Protein AF-A0AAV7MMZ8-F1 (afdb_monomer)

Foldseek 3Di:
DDDDDFDADQDLPPPVDDPVLNVLLVVQLVVVVVVQQPDDPVVDPDPDCPDQAPPQVVVLVVVLVVCVVPDPDDDVVNVVVSVVSNVDDDPPSPDGTDDPPDRGRRVFGAHHPDSHTDDDD

InterPro domains:
  IPR002575 Aminoglycoside phosphotransferase [PF01636] (1-116)
  IPR011009 Protein kinase-like domain superfamily [SSF56112] (1-116)
  IPR052898 Acyl-CoA dehydrogenase 10-like [PTHR47829] (1-114)

Solvent-accessible surface area (backbone atoms only — not comparable to full-atom values): 7760 Å² tot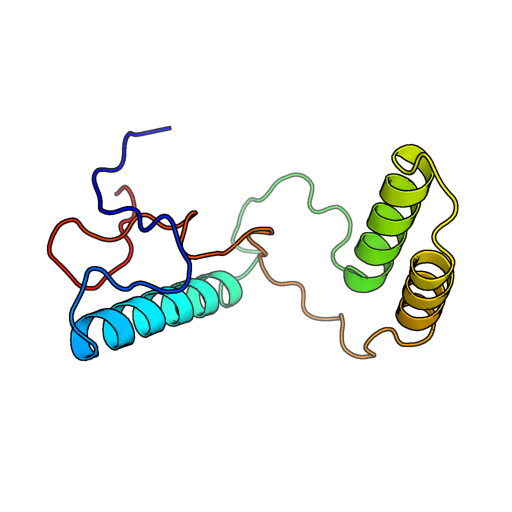al; per-residue (Å²): 133,82,90,78,82,53,41,69,46,88,46,81,75,66,73,93,53,54,74,67,57,42,52,48,46,53,49,40,53,50,52,51,52,52,52,48,47,65,50,59,69,86,79,46,92,68,86,88,75,87,70,66,64,52,55,69,61,51,51,53,50,52,54,48,53,53,44,67,75,68,53,93,63,92,56,69,68,59,58,52,48,53,54,49,51,71,75,61,60,73,93,74,57,74,77,74,58,63,73,82,88,68,88,46,54,60,75,41,47,27,32,76,86,54,88,40,7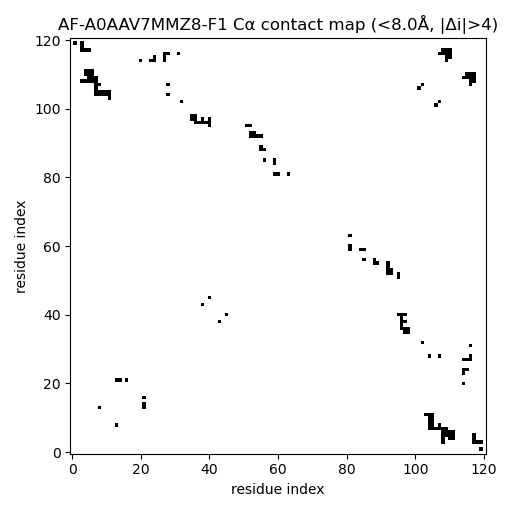1,58,71,85,130

Structure (mmCIF, N/CA/C/O backbone):
data_AF-A0AAV7MMZ8-F1
#
_entry.id   AF-A0AAV7MMZ8-F1
#
loop_
_atom_site.group_PDB
_atom_site.id
_atom_site.type_symbol
_atom_site.label_atom_id
_atom_site.label_alt_id
_atom_site.label_comp_id
_atom_site.label_asym_id
_atom_site.label_entity_id
_atom_site.label_seq_id
_atom_site.pdbx_PDB_ins_code
_atom_site.Cartn_x
_atom_site.Cartn_y
_atom_site.Cartn_z
_atom_site.occupancy
_atom_site.B_iso_or_equiv
_atom_site.auth_seq_id
_atom_site.auth_comp_id
_atom_site.auth_asym_id
_atom_site.auth_atom_id
_atom_site.pdbx_PDB_model_num
ATOM 1 N N . MET A 1 1 ? -15.768 -16.879 -1.936 1.00 81.62 1 MET A N 1
ATOM 2 C CA . MET A 1 1 ? -15.415 -16.011 -0.797 1.00 81.62 1 MET A CA 1
ATOM 3 C C . MET A 1 1 ? -16.554 -16.064 0.197 1.00 81.62 1 MET A C 1
ATOM 5 O O . MET A 1 1 ? -17.703 -16.031 -0.235 1.00 81.62 1 MET A O 1
ATOM 9 N N . GLU A 1 2 ? -16.240 -16.215 1.478 1.00 91.62 2 GLU A N 1
ATOM 10 C CA . GLU A 1 2 ? -17.224 -16.088 2.554 1.00 91.62 2 GLU A CA 1
ATOM 11 C C . GLU A 1 2 ? -17.565 -14.608 2.773 1.00 91.62 2 GLU A C 1
ATOM 13 O O . GLU A 1 2 ? -16.739 -13.727 2.531 1.00 91.62 2 GLU A O 1
ATOM 18 N N . HIS A 1 3 ? -18.793 -14.327 3.200 1.00 91.69 3 HIS A N 1
ATOM 19 C CA . HIS A 1 3 ? -19.190 -12.982 3.586 1.00 91.69 3 HIS A CA 1
ATOM 20 C C . HIS A 1 3 ? -18.685 -12.663 4.999 1.00 91.69 3 HIS A C 1
ATOM 22 O O . HIS A 1 3 ? -19.105 -13.296 5.966 1.00 91.69 3 HIS A O 1
ATOM 28 N N . VAL A 1 4 ? -17.840 -11.638 5.122 1.00 92.56 4 VAL A N 1
ATOM 29 C CA . VAL A 1 4 ? -17.329 -11.154 6.410 1.00 92.56 4 VAL A CA 1
ATOM 30 C C . VAL A 1 4 ? -18.117 -9.916 6.837 1.00 92.56 4 VAL A C 1
ATOM 32 O O . VAL A 1 4 ? -18.059 -8.873 6.189 1.00 92.56 4 VAL A O 1
ATOM 35 N N . GLN A 1 5 ? -18.861 -10.029 7.939 1.00 93.31 5 GLN A N 1
ATOM 36 C CA . GLN A 1 5 ? -19.604 -8.914 8.531 1.00 93.31 5 GLN A CA 1
ATOM 37 C C . GLN A 1 5 ? -18.640 -7.945 9.237 1.00 93.31 5 GLN A C 1
ATOM 39 O O . GLN A 1 5 ? -17.853 -8.371 10.079 1.00 93.31 5 GLN A O 1
ATOM 44 N N . GLY A 1 6 ? -18.749 -6.639 8.973 1.00 94.12 6 GLY A N 1
ATOM 45 C CA . GLY A 1 6 ? -17.919 -5.636 9.644 1.00 94.12 6 GLY A CA 1
ATOM 46 C C . GLY A 1 6 ? -18.213 -4.192 9.244 1.00 94.12 6 GLY A C 1
ATOM 47 O O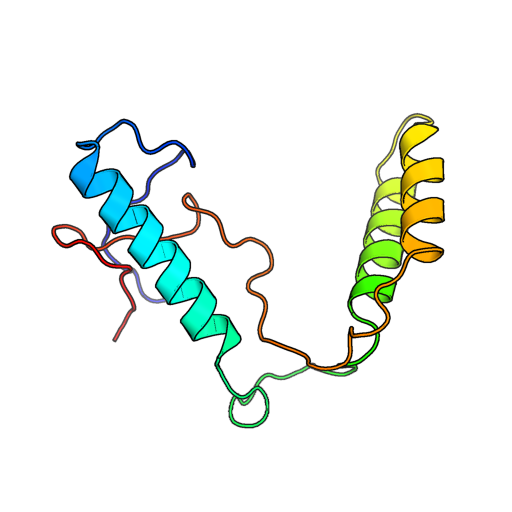 . GLY A 1 6 ? -19.167 -3.905 8.520 1.00 94.12 6 GLY A O 1
ATOM 48 N N . ARG A 1 7 ? -17.388 -3.274 9.751 1.00 95.25 7 ARG A N 1
ATOM 49 C CA . ARG A 1 7 ? -17.415 -1.839 9.440 1.00 95.25 7 ARG A CA 1
ATOM 50 C C . ARG A 1 7 ? -16.428 -1.540 8.316 1.00 95.25 7 ARG A C 1
ATOM 52 O O . ARG A 1 7 ? -15.290 -1.997 8.356 1.00 95.25 7 ARG A O 1
ATOM 59 N N . ILE A 1 8 ? -16.851 -0.718 7.359 1.00 94.81 8 ILE A N 1
ATOM 60 C CA . ILE A 1 8 ? -15.999 -0.210 6.279 1.00 94.81 8 ILE A CA 1
ATOM 61 C C . ILE A 1 8 ? -16.015 1.313 6.346 1.00 94.81 8 ILE A C 1
ATOM 63 O O . ILE A 1 8 ? -17.080 1.930 6.261 1.00 94.81 8 ILE A O 1
ATOM 67 N N . PHE A 1 9 ? -14.836 1.917 6.463 1.00 95.38 9 PHE A N 1
ATOM 68 C CA . PHE A 1 9 ? -14.678 3.367 6.401 1.00 95.38 9 PHE A CA 1
ATOM 69 C C . PHE A 1 9 ? -14.272 3.772 4.991 1.00 95.38 9 PHE A C 1
ATOM 71 O O . PHE A 1 9 ? -13.252 3.334 4.472 1.00 95.38 9 PHE A O 1
ATOM 78 N N . ARG A 1 10 ? -15.072 4.626 4.351 1.00 94.50 10 ARG A N 1
ATOM 79 C CA . ARG A 1 10 ? -14.873 4.982 2.934 1.00 94.50 10 ARG A CA 1
ATOM 80 C C . ARG A 1 10 ? -13.706 5.937 2.693 1.00 94.50 10 ARG A C 1
ATOM 82 O O . ARG A 1 10 ? -13.276 6.090 1.555 1.00 94.50 10 ARG A O 1
ATOM 89 N N . HIS A 1 11 ? -13.206 6.576 3.744 1.00 94.56 11 HIS A N 1
ATOM 90 C CA . HIS A 1 11 ? -12.123 7.545 3.669 1.00 94.56 11 HIS A CA 1
ATOM 91 C C . HIS A 1 11 ? -11.006 7.158 4.631 1.00 94.56 11 HIS A C 1
ATOM 93 O O . HIS A 1 11 ? -11.258 6.650 5.720 1.00 94.56 11 HIS A O 1
ATOM 99 N N . ASN A 1 12 ? -9.765 7.473 4.255 1.00 91.12 12 ASN A N 1
ATOM 100 C CA . ASN A 1 12 ? -8.609 7.263 5.132 1.00 91.12 12 ASN A CA 1
ATOM 101 C C . ASN A 1 12 ? -8.666 8.148 6.386 1.00 91.12 12 ASN A C 1
ATOM 103 O O . ASN A 1 12 ? -8.134 7.802 7.436 1.00 91.12 12 ASN A O 1
ATOM 107 N N . ILE A 1 13 ? -9.324 9.302 6.283 1.00 91.00 13 ILE A N 1
ATOM 108 C CA . ILE A 1 13 ? -9.546 10.197 7.412 1.00 91.00 13 ILE A CA 1
ATOM 109 C C . ILE A 1 13 ? -10.852 9.754 8.076 1.00 91.00 13 ILE A C 1
ATOM 111 O O . ILE A 1 13 ? -11.927 10.221 7.711 1.00 91.00 13 ILE A O 1
ATOM 115 N N . ILE A 1 14 ? -10.750 8.812 9.015 1.00 92.75 14 ILE A N 1
ATOM 116 C CA . ILE A 1 14 ? -11.896 8.291 9.773 1.00 92.75 14 ILE A CA 1
ATOM 117 C C . ILE A 1 14 ? -12.408 9.406 10.694 1.00 92.75 14 ILE A C 1
ATOM 119 O O . ILE A 1 14 ? -11.805 9.700 11.726 1.00 92.75 14 ILE A O 1
ATOM 123 N N . THR A 1 15 ? -13.489 10.076 10.300 1.00 94.50 15 THR A N 1
ATOM 124 C CA . THR A 1 15 ? -14.063 11.223 11.034 1.00 94.50 15 THR A CA 1
ATOM 125 C C . THR A 1 15 ? -15.320 10.859 11.815 1.00 94.50 15 THR A C 1
ATOM 127 O O . THR A 1 15 ? -15.770 11.635 12.651 1.00 94.50 15 THR A O 1
ATOM 130 N N . GLU A 1 16 ? -15.854 9.665 11.579 1.00 94.06 16 GLU A N 1
ATOM 131 C CA . GLU A 1 16 ? -17.121 9.170 12.113 1.00 94.06 16 GLU A CA 1
ATOM 132 C C . GLU A 1 16 ? -17.016 8.652 13.560 1.00 94.06 16 GLU A C 1
ATOM 134 O O . GLU A 1 16 ? -18.018 8.241 14.140 1.00 94.06 16 GLU A O 1
ATOM 139 N N . VAL A 1 17 ? -15.812 8.655 14.141 1.00 93.88 17 VAL A N 1
ATOM 140 C CA . VAL A 1 17 ? -15.500 8.105 15.470 1.00 93.88 17 VAL A CA 1
ATOM 141 C C . VAL A 1 17 ? -14.682 9.087 16.310 1.00 93.88 17 VAL A C 1
ATOM 143 O O . VAL A 1 17 ? -14.124 10.068 15.794 1.00 93.88 17 VAL A O 1
ATOM 146 N N . SER A 1 18 ? -14.575 8.815 17.614 1.00 96.19 18 SER A N 1
ATOM 147 C CA . SER A 1 18 ? -13.774 9.649 18.515 1.00 96.19 18 SER A CA 1
ATOM 148 C C . SER A 1 18 ? -12.285 9.646 18.116 1.00 96.19 18 SER A C 1
ATOM 150 O O . SER A 1 18 ? -11.815 8.719 17.447 1.00 96.19 18 SER A O 1
ATOM 152 N N . PRO A 1 19 ? -11.504 10.673 18.489 1.00 96.38 19 PRO A N 1
ATOM 153 C CA . PRO A 1 19 ? -10.059 10.676 18.261 1.00 96.38 19 PRO A CA 1
ATOM 154 C C . PRO A 1 19 ? -9.348 9.442 18.839 1.00 96.38 19 PRO A C 1
ATOM 156 O O . PRO A 1 19 ? -8.443 8.905 18.202 1.00 96.38 19 PRO A O 1
ATOM 159 N N . GLU A 1 20 ? -9.785 8.964 20.004 1.00 95.69 20 GLU A N 1
ATOM 160 C CA . GLU A 1 20 ? -9.231 7.787 20.678 1.00 95.69 20 GLU A CA 1
ATOM 161 C C . GLU A 1 20 ? -9.514 6.511 19.880 1.00 95.69 20 GLU A C 1
ATOM 163 O O . GLU A 1 20 ? -8.592 5.744 19.603 1.00 95.69 20 GLU A O 1
ATOM 168 N N . GLU A 1 21 ? -10.761 6.310 19.440 1.00 94.62 21 GLU A N 1
ATOM 169 C CA . GLU A 1 21 ? -11.124 5.155 18.612 1.00 94.62 21 GLU A CA 1
ATOM 170 C C . GLU A 1 21 ? -10.390 5.191 17.267 1.00 94.62 21 GLU A C 1
ATOM 172 O O . GLU A 1 21 ? -9.835 4.188 16.830 1.00 94.62 21 GLU A O 1
ATOM 177 N N . ARG A 1 22 ? -10.297 6.362 16.630 1.00 95.38 22 ARG A N 1
ATOM 178 C CA . ARG A 1 22 ? -9.547 6.545 15.380 1.00 95.38 22 ARG A CA 1
ATOM 179 C C . ARG A 1 22 ? -8.075 6.184 15.528 1.00 95.38 22 ARG A C 1
ATOM 181 O O . ARG A 1 22 ? -7.519 5.562 14.623 1.00 95.38 22 ARG A O 1
ATOM 188 N N . CYS A 1 23 ? -7.445 6.587 16.630 1.00 95.12 23 CYS A N 1
ATOM 189 C CA . CYS A 1 23 ? -6.068 6.210 16.935 1.00 95.12 23 CYS A CA 1
ATOM 190 C C . CYS A 1 23 ? -5.946 4.685 16.998 1.00 95.12 23 CYS A C 1
ATOM 192 O O . CYS A 1 23 ? -5.136 4.097 16.284 1.00 95.12 23 CYS A O 1
ATOM 194 N N . ALA A 1 24 ? -6.830 4.044 17.759 1.00 94.94 24 ALA A N 1
ATOM 195 C CA . ALA A 1 24 ? -6.830 2.602 17.945 1.00 94.94 24 ALA A CA 1
ATOM 196 C C . ALA A 1 24 ? -7.072 1.833 16.623 1.00 94.94 24 ALA A C 1
ATOM 198 O O . ALA A 1 24 ? -6.397 0.844 16.348 1.00 94.94 24 ALA A O 1
ATOM 199 N N . LEU A 1 25 ? -7.952 2.329 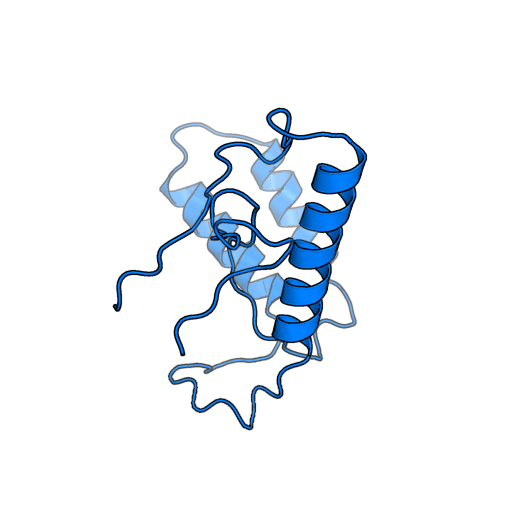15.744 1.00 95.06 25 LEU A N 1
ATOM 200 C CA . LEU A 1 25 ? -8.172 1.762 14.405 1.00 95.06 25 LEU A CA 1
ATOM 201 C C . LEU A 1 25 ? -6.927 1.874 13.510 1.00 95.06 25 LEU A C 1
ATOM 203 O O . LEU A 1 25 ? -6.596 0.924 12.804 1.00 95.06 25 LEU A O 1
ATOM 207 N N . ASN A 1 26 ? -6.214 3.005 13.541 1.00 94.88 26 ASN A N 1
ATOM 208 C CA . ASN A 1 26 ? -4.974 3.172 12.770 1.00 94.88 26 ASN A CA 1
ATOM 209 C C . ASN A 1 26 ? -3.841 2.280 13.298 1.00 94.88 26 ASN A C 1
ATOM 211 O O . ASN A 1 26 ? -3.052 1.759 12.505 1.00 94.88 26 ASN A O 1
ATOM 215 N N . VAL A 1 27 ? -3.782 2.064 14.616 1.00 95.69 27 VAL A N 1
ATOM 216 C CA . VAL A 1 27 ? -2.876 1.078 15.219 1.00 95.69 27 VAL A CA 1
ATOM 217 C C . VAL A 1 27 ? -3.202 -0.318 14.690 1.00 95.69 27 VAL A C 1
ATOM 219 O O . VAL A 1 27 ? -2.312 -0.955 14.139 1.00 95.69 27 VAL A O 1
ATOM 222 N N . ALA A 1 28 ? -4.471 -0.740 14.715 1.00 95.19 28 ALA A N 1
ATOM 223 C CA . ALA A 1 28 ? -4.880 -2.054 14.208 1.00 95.19 28 ALA A CA 1
ATOM 224 C C . ALA A 1 28 ? -4.537 -2.264 12.716 1.00 95.19 28 ALA A C 1
ATOM 226 O O . ALA A 1 28 ? -4.075 -3.339 12.327 1.00 95.19 28 ALA A O 1
ATOM 227 N N . VAL A 1 29 ? -4.716 -1.234 11.875 1.00 95.44 29 VAL A N 1
ATOM 228 C CA . VAL A 1 29 ? -4.297 -1.248 10.457 1.00 95.44 29 VAL A CA 1
ATOM 229 C C . VAL A 1 29 ? -2.789 -1.462 10.333 1.00 95.44 29 VAL A C 1
ATOM 231 O O . VAL A 1 29 ? -2.347 -2.304 9.553 1.00 95.44 29 VAL A O 1
ATOM 234 N N . THR A 1 30 ? -2.002 -0.731 11.121 1.00 95.94 30 THR A N 1
ATOM 235 C CA . THR A 1 30 ? -0.535 -0.817 11.102 1.00 95.94 30 THR A CA 1
ATOM 236 C C . THR A 1 30 ? -0.045 -2.178 11.592 1.00 95.94 30 THR A C 1
ATOM 238 O O . THR A 1 30 ? 0.811 -2.783 10.953 1.00 95.94 30 THR A O 1
ATOM 241 N N . GLU A 1 31 ? -0.612 -2.688 12.687 1.00 96.31 31 GLU A N 1
ATOM 242 C CA . GLU A 1 31 ? -0.298 -4.010 13.236 1.00 96.31 31 GLU A CA 1
ATOM 243 C C . GLU A 1 31 ? -0.624 -5.123 12.241 1.00 96.31 31 GLU A C 1
ATOM 245 O O . GLU A 1 31 ? 0.171 -6.042 12.065 1.00 96.31 31 GLU A O 1
ATOM 250 N N . THR A 1 32 ? -1.745 -5.011 11.526 1.00 95.88 32 THR A N 1
ATOM 251 C CA . THR A 1 32 ? -2.116 -5.997 10.504 1.00 95.88 32 THR A CA 1
ATOM 252 C C . THR A 1 32 ? -1.163 -5.964 9.312 1.00 95.88 32 THR A C 1
ATOM 2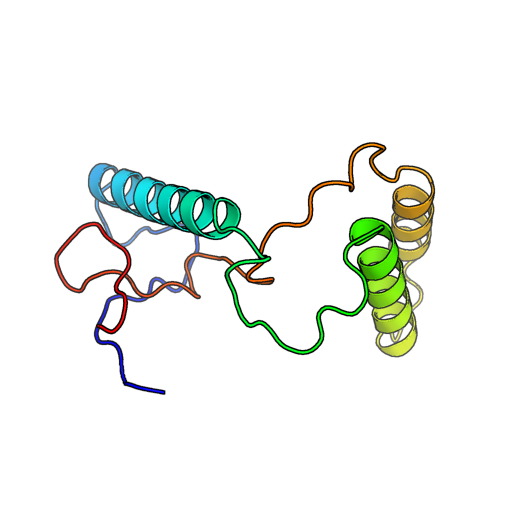54 O O . THR A 1 32 ? -0.777 -7.021 8.817 1.00 95.88 32 THR A O 1
ATOM 257 N N . LEU A 1 33 ? -0.731 -4.778 8.865 1.00 95.50 33 LEU A N 1
ATOM 258 C CA . LEU A 1 33 ? 0.267 -4.671 7.797 1.00 95.50 33 LEU A CA 1
ATOM 259 C C . LEU A 1 33 ? 1.628 -5.227 8.235 1.00 95.50 33 LEU A C 1
ATOM 261 O O . LEU A 1 33 ? 2.277 -5.944 7.477 1.00 95.50 33 LEU A O 1
ATOM 265 N N . ALA A 1 34 ? 2.046 -4.932 9.468 1.00 96.06 34 ALA A N 1
ATOM 266 C CA . ALA A 1 34 ? 3.275 -5.465 10.042 1.00 96.06 34 ALA A CA 1
ATOM 267 C C . ALA A 1 34 ? 3.222 -6.995 10.155 1.00 96.06 34 ALA A C 1
ATOM 269 O O . ALA A 1 34 ? 4.182 -7.670 9.787 1.00 96.06 34 ALA A O 1
ATOM 270 N N . TRP A 1 35 ? 2.087 -7.544 10.598 1.00 95.50 35 TRP A N 1
ATOM 271 C CA . TRP A 1 35 ? 1.847 -8.982 10.619 1.00 95.50 35 TRP A CA 1
ATOM 272 C C . TRP A 1 35 ? 1.932 -9.585 9.211 1.00 95.50 35 TRP A C 1
ATOM 274 O O . TRP A 1 35 ? 2.677 -10.543 9.020 1.00 95.50 35 TRP A O 1
ATOM 284 N N . LEU A 1 36 ? 1.267 -8.993 8.212 1.00 94.31 36 LEU A N 1
ATOM 285 C CA . LEU A 1 36 ? 1.318 -9.456 6.820 1.00 94.31 36 LEU A CA 1
ATOM 286 C C . LEU A 1 36 ? 2.761 -9.504 6.287 1.00 94.31 36 LEU A C 1
ATOM 288 O O . LEU A 1 36 ? 3.171 -10.499 5.694 1.00 94.31 36 LEU A O 1
ATOM 292 N N . HIS A 1 37 ? 3.550 -8.457 6.543 1.00 93.31 37 HIS A N 1
ATOM 293 C CA . HIS A 1 37 ? 4.956 -8.375 6.135 1.00 93.31 37 HIS A CA 1
ATOM 294 C C . HIS A 1 37 ? 5.890 -9.291 6.946 1.00 93.31 37 HIS A C 1
ATOM 296 O O . HIS A 1 37 ? 7.035 -9.502 6.546 1.00 93.31 37 HIS A O 1
ATOM 302 N N . SER A 1 38 ? 5.432 -9.828 8.080 1.00 93.44 38 SER A N 1
ATOM 303 C CA . SER A 1 38 ? 6.205 -10.755 8.917 1.00 93.44 38 SER A CA 1
ATOM 304 C C . SER A 1 38 ? 6.110 -12.216 8.467 1.00 93.44 38 SER A C 1
ATOM 306 O O . SER A 1 38 ? 6.908 -13.035 8.918 1.00 93.44 38 SER A O 1
ATOM 308 N N . LEU A 1 39 ? 5.157 -12.545 7.590 1.00 92.44 39 LEU A N 1
ATOM 309 C CA . LEU A 1 39 ? 4.931 -13.915 7.135 1.00 92.44 39 LEU A CA 1
ATOM 310 C C . LEU A 1 39 ? 6.115 -14.434 6.306 1.00 92.44 39 LEU A C 1
ATOM 312 O O . LEU A 1 39 ? 6.634 -13.728 5.436 1.00 92.44 39 LEU A O 1
ATOM 316 N N . ASP A 1 40 ? 6.502 -15.692 6.537 1.00 89.06 40 ASP A N 1
ATOM 317 C CA . ASP A 1 40 ? 7.503 -16.371 5.714 1.00 89.06 40 ASP A CA 1
ATOM 318 C C . ASP A 1 40 ? 6.871 -16.839 4.398 1.00 89.06 40 ASP A C 1
ATOM 320 O O . ASP A 1 40 ? 6.058 -17.764 4.353 1.00 89.06 40 ASP A O 1
ATOM 324 N N . LEU A 1 41 ? 7.288 -16.217 3.295 1.00 86.75 41 LEU A N 1
ATOM 325 C CA . LEU A 1 41 ? 6.841 -16.568 1.949 1.00 86.75 41 LEU A CA 1
ATOM 326 C C . LEU A 1 41 ? 7.157 -18.017 1.548 1.00 86.75 41 LEU A C 1
ATOM 328 O O . LEU A 1 41 ? 6.571 -18.508 0.588 1.00 86.75 41 LEU A O 1
ATOM 332 N N . ASN A 1 42 ? 8.101 -18.693 2.206 1.00 84.31 42 ASN A N 1
ATOM 333 C CA . ASN A 1 42 ? 8.419 -20.097 1.931 1.00 84.31 42 ASN A CA 1
ATOM 334 C C . ASN A 1 42 ? 7.413 -21.061 2.566 1.00 84.31 42 ASN A C 1
ATOM 336 O O . ASN A 1 42 ? 7.221 -22.163 2.057 1.00 84.31 42 ASN A O 1
ATOM 340 N N . GLU A 1 43 ? 6.768 -20.646 3.656 1.00 87.81 43 GLU A N 1
ATOM 341 C CA . GLU A 1 43 ? 5.712 -21.418 4.313 1.00 87.81 43 GLU A CA 1
ATOM 342 C C . GLU A 1 43 ? 4.351 -21.205 3.636 1.00 87.81 43 GLU A C 1
ATOM 344 O O . GLU A 1 43 ? 3.467 -22.062 3.703 1.00 87.81 43 GLU A O 1
ATOM 349 N N . LEU A 1 44 ? 4.182 -20.078 2.939 1.00 84.12 44 LEU A N 1
ATOM 350 C CA . LEU A 1 44 ? 2.984 -19.780 2.168 1.00 84.12 44 LEU A CA 1
ATOM 351 C C . LEU A 1 44 ? 3.054 -20.467 0.795 1.00 84.12 44 LEU A C 1
ATOM 353 O O . LEU A 1 44 ? 3.883 -20.132 -0.046 1.00 84.12 44 LEU A O 1
ATOM 357 N N . ALA A 1 45 ? 2.145 -21.406 0.529 1.00 78.88 45 ALA A N 1
ATOM 358 C CA . ALA A 1 45 ? 2.027 -22.080 -0.768 1.00 78.88 45 ALA A CA 1
ATOM 359 C C . ALA A 1 45 ? 1.406 -21.160 -1.846 1.00 78.88 45 ALA A C 1
ATOM 361 O O . ALA A 1 45 ? 0.316 -21.428 -2.351 1.00 78.88 45 ALA A O 1
ATOM 362 N N . LEU A 1 46 ? 2.082 -20.053 -2.173 1.00 80.19 46 LEU A N 1
ATOM 363 C CA . LEU A 1 46 ? 1.644 -19.065 -3.162 1.00 80.19 46 LEU A CA 1
ATOM 364 C C . LEU A 1 46 ? 2.137 -19.452 -4.571 1.00 80.19 46 LEU A C 1
ATOM 366 O O . LEU A 1 46 ? 3.345 -19.423 -4.823 1.00 80.19 46 LEU A O 1
ATOM 370 N N . PRO A 1 47 ? 1.242 -19.817 -5.507 1.00 70.06 47 PRO A N 1
ATOM 371 C CA . PRO A 1 47 ? 1.629 -20.123 -6.883 1.00 70.06 47 PRO A CA 1
ATOM 372 C C . PRO A 1 47 ? 2.036 -18.856 -7.661 1.00 70.06 47 PRO A C 1
ATOM 374 O O . PRO A 1 47 ? 1.458 -17.792 -7.457 1.00 70.06 47 PRO A O 1
ATOM 377 N N . GLY A 1 48 ? 2.991 -18.985 -8.594 1.00 64.19 48 GLY A N 1
ATOM 378 C CA . GLY A 1 48 ? 3.352 -17.933 -9.565 1.00 64.19 48 GLY A CA 1
ATOM 379 C C . GLY A 1 48 ? 4.357 -16.877 -9.086 1.00 64.19 48 GLY A C 1
ATOM 380 O O . GLY A 1 48 ? 4.404 -15.779 -9.637 1.00 64.19 48 GLY A O 1
ATOM 381 N N . HIS A 1 49 ? 5.155 -17.167 -8.055 1.00 61.47 49 HIS 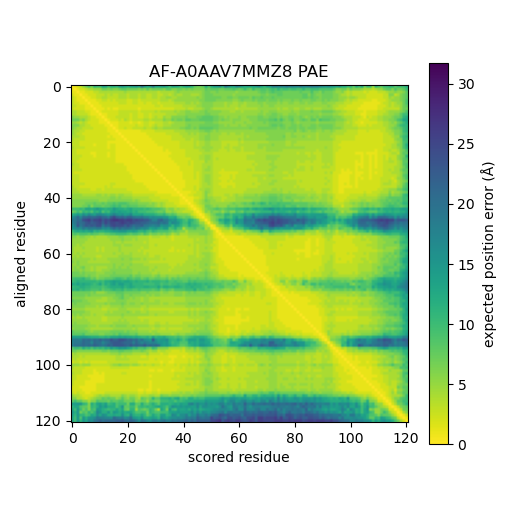A N 1
ATOM 382 C CA . HIS A 1 49 ? 6.144 -16.229 -7.509 1.00 61.47 49 HIS A CA 1
ATOM 383 C C . HIS A 1 49 ? 7.504 -16.352 -8.227 1.00 61.47 49 HIS A C 1
ATOM 385 O O . HIS A 1 49 ? 8.529 -16.665 -7.619 1.00 61.47 49 HIS A O 1
ATOM 391 N N . ASP A 1 50 ? 7.496 -16.143 -9.545 1.00 57.41 50 ASP A N 1
ATOM 392 C CA . ASP A 1 50 ? 8.568 -16.584 -10.452 1.00 57.41 50 ASP A CA 1
ATOM 393 C C . ASP A 1 50 ? 9.812 -15.667 -10.459 1.00 57.41 50 ASP A C 1
ATOM 395 O O . ASP A 1 50 ? 10.842 -16.010 -11.037 1.00 57.41 50 ASP A O 1
ATOM 399 N N . SER A 1 51 ? 9.777 -14.521 -9.764 1.00 64.19 51 SER A N 1
ATOM 400 C CA . SER A 1 51 ? 10.986 -13.742 -9.460 1.00 64.19 51 SER A CA 1
ATOM 401 C C . SER A 1 51 ? 10.810 -12.865 -8.219 1.00 64.19 51 SER A C 1
ATOM 403 O O . SER A 1 51 ? 10.026 -11.914 -8.196 1.00 64.19 51 SER A O 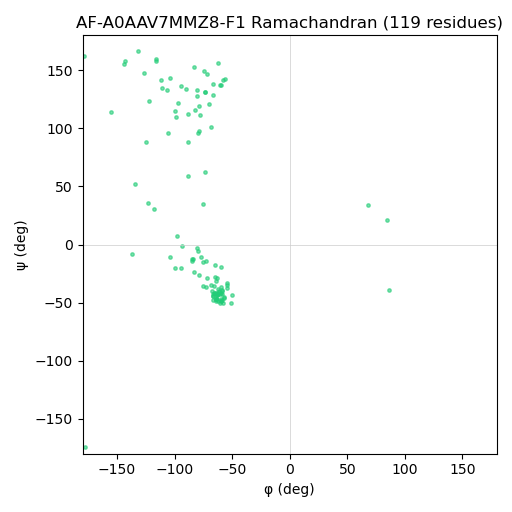1
ATOM 405 N N . ARG A 1 52 ? 11.573 -13.178 -7.171 1.00 71.94 52 ARG A N 1
ATOM 406 C CA . ARG A 1 52 ? 11.570 -12.457 -5.889 1.00 71.94 52 ARG A CA 1
ATOM 407 C C . ARG A 1 52 ? 12.483 -11.223 -5.870 1.00 71.94 52 ARG A C 1
ATOM 409 O O . ARG A 1 52 ? 12.373 -10.416 -4.961 1.00 71.94 52 ARG A O 1
ATOM 416 N N . GLU A 1 53 ? 13.346 -11.065 -6.870 1.00 77.25 53 GLU A N 1
ATOM 417 C CA . GLU A 1 53 ? 14.421 -10.063 -6.883 1.00 77.25 53 GLU A CA 1
ATOM 418 C C . GLU A 1 53 ? 14.091 -8.875 -7.783 1.00 77.25 53 GLU A C 1
ATOM 420 O O . GLU A 1 53 ? 13.531 -9.062 -8.857 1.00 77.25 53 GLU A O 1
ATOM 425 N N . GLY A 1 54 ? 14.481 -7.656 -7.409 1.00 85.06 54 GLY A N 1
ATOM 426 C CA . GLY A 1 54 ? 14.315 -6.481 -8.273 1.00 85.06 54 GLY A CA 1
ATOM 427 C C . GLY A 1 54 ? 12.854 -6.075 -8.481 1.00 85.06 54 GLY A C 1
ATOM 428 O O . GLY A 1 54 ? 12.490 -5.603 -9.565 1.00 85.06 54 GLY A O 1
ATOM 429 N N . TYR A 1 55 ? 12.026 -6.273 -7.452 1.00 86.75 55 TYR A N 1
ATOM 430 C CA . TYR A 1 55 ? 10.620 -5.877 -7.419 1.00 86.75 55 TYR A CA 1
ATOM 431 C C . TYR A 1 55 ? 10.451 -4.410 -7.811 1.00 86.75 55 TYR A C 1
ATOM 433 O O . TYR A 1 55 ? 9.704 -4.111 -8.742 1.00 86.75 55 TYR A O 1
ATOM 441 N N . CYS A 1 56 ? 11.222 -3.509 -7.194 1.00 89.94 56 CYS A N 1
ATOM 442 C CA . CYS A 1 56 ? 11.120 -2.073 -7.444 1.00 89.94 56 CYS A CA 1
ATOM 443 C C . CYS A 1 56 ? 11.315 -1.746 -8.929 1.00 89.94 56 CYS A C 1
ATOM 445 O O . CYS A 1 56 ? 10.529 -1.008 -9.522 1.00 89.94 56 CYS A O 1
ATOM 447 N N . LYS A 1 57 ? 12.335 -2.340 -9.560 1.00 91.88 57 LYS A N 1
ATOM 448 C CA . LYS A 1 57 ? 12.622 -2.125 -10.982 1.00 91.88 57 LYS A CA 1
ATOM 449 C C . LYS A 1 57 ? 11.484 -2.623 -11.871 1.00 91.88 57 LYS A C 1
ATOM 451 O O . LYS A 1 57 ? 11.129 -1.933 -12.823 1.00 91.88 57 LYS A O 1
ATOM 456 N N . ARG A 1 58 ? 10.933 -3.806 -11.582 1.00 91.25 58 ARG A N 1
ATOM 457 C CA . ARG A 1 58 ? 9.815 -4.362 -12.356 1.00 91.25 58 ARG A CA 1
ATOM 458 C C . ARG A 1 58 ? 8.572 -3.496 -12.250 1.00 91.25 58 ARG A C 1
ATOM 460 O O . ARG A 1 58 ? 7.997 -3.181 -13.283 1.00 91.25 58 ARG A O 1
ATOM 467 N N . GLU A 1 59 ? 8.210 -3.074 -11.042 1.00 92.06 59 GLU A N 1
ATOM 468 C CA . GLU A 1 59 ? 7.053 -2.203 -10.829 1.00 92.06 59 GLU A CA 1
ATOM 469 C C . GLU A 1 59 ? 7.204 -0.897 -11.607 1.00 92.06 59 GLU A C 1
ATOM 471 O O . GLU A 1 59 ? 6.307 -0.518 -12.352 1.00 92.06 59 GLU A O 1
ATOM 476 N N . ILE A 1 60 ? 8.361 -0.234 -11.519 1.00 95.12 60 ILE A N 1
ATOM 477 C CA . ILE A 1 60 ? 8.589 1.023 -12.246 1.00 95.12 60 ILE A CA 1
ATOM 478 C C . ILE A 1 60 ? 8.446 0.826 -13.762 1.00 95.12 60 ILE A C 1
ATOM 480 O O . ILE A 1 60 ? 7.852 1.669 -14.432 1.00 95.12 60 ILE A O 1
ATOM 484 N N . LEU A 1 61 ? 8.973 -0.274 -14.312 1.00 95.06 61 LEU A N 1
ATOM 485 C CA . LEU A 1 61 ? 8.848 -0.579 -15.741 1.00 95.06 61 LEU A CA 1
ATOM 486 C C . LEU A 1 61 ? 7.399 -0.876 -16.141 1.00 95.06 61 LEU A C 1
ATOM 488 O O . LEU A 1 61 ? 6.940 -0.325 -17.136 1.00 95.06 61 LEU A O 1
ATOM 492 N N . ALA A 1 62 ? 6.676 -1.671 -15.350 1.00 94.50 62 ALA A N 1
ATOM 493 C CA . ALA A 1 62 ? 5.274 -1.993 -15.603 1.00 94.50 62 ALA A CA 1
ATOM 494 C C . ALA A 1 62 ? 4.383 -0.741 -15.552 1.00 94.50 62 ALA A C 1
ATOM 496 O O . ALA A 1 62 ? 3.558 -0.523 -16.435 1.00 94.50 62 ALA A O 1
ATOM 497 N N . TRP A 1 63 ? 4.584 0.135 -14.562 1.00 95.00 63 TRP A N 1
ATOM 498 C CA . TRP A 1 63 ? 3.859 1.405 -14.466 1.00 95.00 63 TRP A CA 1
ATOM 499 C C . TRP A 1 63 ? 4.202 2.367 -15.601 1.00 95.00 63 TRP A C 1
ATOM 501 O O . TRP A 1 63 ? 3.325 3.095 -16.069 1.00 95.00 63 TRP A O 1
ATOM 511 N N . LYS A 1 64 ? 5.459 2.377 -16.054 1.00 94.81 64 LYS A N 1
ATOM 512 C CA . LYS A 1 64 ? 5.875 3.165 -17.215 1.00 94.81 64 LYS A CA 1
ATOM 513 C C . LYS A 1 64 ? 5.180 2.681 -18.490 1.00 94.81 64 LYS A C 1
ATOM 515 O O . LYS A 1 64 ? 4.616 3.509 -19.196 1.00 94.81 64 LYS A O 1
ATOM 520 N N . GLU A 1 65 ? 5.188 1.376 -18.751 1.00 94.69 65 GLU A N 1
ATOM 521 C CA . GLU A 1 65 ? 4.514 0.767 -19.907 1.00 94.69 65 GLU A CA 1
ATOM 522 C C . GLU A 1 65 ? 3.008 1.059 -19.875 1.00 94.69 65 GLU A C 1
ATOM 524 O O . GLU A 1 65 ? 2.462 1.613 -20.825 1.00 94.69 65 GLU A O 1
ATOM 529 N N . LEU A 1 66 ? 2.356 0.835 -18.729 1.00 94.44 66 LEU A N 1
ATOM 530 C CA . LEU A 1 66 ? 0.937 1.146 -18.555 1.00 94.44 66 LEU A CA 1
ATOM 531 C C . LEU A 1 66 ? 0.628 2.634 -18.788 1.00 94.44 66 LEU A C 1
ATOM 533 O O . LEU A 1 66 ? -0.406 2.977 -19.364 1.00 94.44 66 LEU A O 1
ATOM 537 N N . HIS A 1 67 ? 1.499 3.539 -18.338 1.00 93.69 67 HIS A N 1
ATOM 538 C CA . HIS A 1 67 ? 1.351 4.967 -18.609 1.00 93.69 67 HIS A CA 1
ATOM 539 C C . HIS A 1 67 ? 1.474 5.268 -20.110 1.00 93.69 67 HIS A C 1
ATOM 541 O O . HIS A 1 67 ? 0.630 5.978 -20.646 1.00 93.69 67 HIS A O 1
ATOM 547 N N . GLU A 1 68 ? 2.477 4.721 -20.797 1.00 92.19 68 GLU A N 1
ATOM 548 C CA . GLU A 1 68 ? 2.666 4.905 -22.244 1.00 92.19 68 GLU A CA 1
ATOM 549 C C . GLU A 1 68 ? 1.465 4.390 -23.056 1.00 92.19 68 GLU A C 1
ATOM 551 O O . GLU A 1 68 ? 1.063 5.031 -24.026 1.00 92.19 68 GLU A O 1
ATOM 556 N N . GLU A 1 69 ? 0.847 3.286 -22.632 1.00 94.38 69 GLU A N 1
ATOM 557 C CA . GLU A 1 69 ? -0.335 2.715 -23.286 1.00 94.38 69 GLU A CA 1
ATOM 558 C C . GLU A 1 69 ? -1.631 3.493 -23.012 1.00 94.38 69 GLU A C 1
ATOM 560 O O . GLU A 1 69 ? -2.510 3.573 -23.874 1.00 94.38 69 GLU A O 1
ATOM 565 N N . SER A 1 70 ? -1.782 4.045 -21.806 1.00 93.50 70 SER A N 1
ATOM 566 C CA . SER A 1 70 ? -3.030 4.685 -21.367 1.00 93.50 70 SER A CA 1
ATOM 567 C C . SER A 1 70 ? -3.067 6.197 -21.581 1.00 93.50 70 SER A C 1
ATOM 569 O O . SER A 1 70 ? -4.151 6.787 -21.599 1.00 93.50 70 SER A O 1
ATOM 571 N N . CYS A 1 71 ? -1.916 6.852 -21.732 1.00 91.12 71 CYS A N 1
ATOM 572 C CA . CYS A 1 71 ? -1.862 8.304 -21.771 1.00 91.12 71 CYS A CA 1
ATOM 573 C C . CYS A 1 71 ? -2.231 8.858 -23.154 1.00 91.12 71 CYS A C 1
ATOM 575 O O . CYS A 1 71 ? -1.668 8.495 -24.183 1.00 91.12 71 CYS A O 1
ATOM 577 N N . HIS A 1 72 ? -3.183 9.790 -23.180 1.00 91.62 72 HIS A N 1
ATOM 578 C CA . HIS A 1 72 ? -3.652 10.433 -24.414 1.00 91.62 72 HIS A CA 1
ATOM 579 C C . HIS A 1 72 ? -2.932 11.751 -24.727 1.00 91.62 72 HIS A C 1
ATOM 581 O O . HIS A 1 72 ? -3.250 12.410 -25.717 1.00 91.62 72 HIS A O 1
ATOM 587 N N . MET A 1 73 ? -2.008 12.171 -23.863 1.00 93.12 73 MET A N 1
ATOM 588 C CA . MET A 1 73 ? -1.282 13.436 -23.961 1.00 93.12 73 MET A CA 1
ATOM 589 C C . MET A 1 73 ? 0.152 13.235 -23.477 1.00 93.12 73 MET A C 1
ATOM 591 O O . MET A 1 73 ? 0.408 12.359 -22.661 1.00 93.12 73 MET A O 1
ATOM 595 N N . ASP A 1 74 ? 1.086 14.069 -23.921 1.00 90.50 74 ASP A N 1
ATOM 596 C CA . ASP A 1 74 ? 2.425 14.039 -23.335 1.00 90.50 74 ASP A CA 1
ATOM 597 C C . ASP A 1 74 ? 2.413 14.671 -21.934 1.00 90.50 74 ASP A C 1
ATOM 599 O O . ASP A 1 74 ? 1.884 15.770 -21.735 1.00 90.50 74 ASP A O 1
ATOM 603 N N . ILE A 1 75 ? 3.003 13.969 -20.965 1.00 94.56 75 ILE A N 1
ATOM 604 C CA . ILE A 1 75 ? 3.176 14.427 -19.583 1.00 94.56 75 ILE A CA 1
ATOM 605 C C . ILE A 1 75 ? 4.674 14.339 -19.256 1.00 94.56 75 ILE A C 1
ATOM 607 O O . ILE A 1 75 ? 5.131 13.325 -18.721 1.00 94.56 75 ILE A O 1
ATOM 611 N N . PRO A 1 76 ? 5.464 15.393 -19.545 1.00 94.88 76 PRO A N 1
ATOM 612 C CA . PRO A 1 76 ? 6.920 15.359 -19.385 1.00 94.88 76 PRO A CA 1
ATOM 613 C C . PRO A 1 76 ? 7.389 14.956 -17.982 1.00 94.88 76 PRO A C 1
ATOM 615 O O . PRO A 1 76 ? 8.363 14.218 -17.841 1.00 94.88 76 PRO A O 1
ATOM 618 N N . SER A 1 77 ? 6.653 15.349 -16.938 1.00 95.94 77 SER A N 1
ATOM 619 C CA . SER A 1 77 ? 6.968 14.985 -15.553 1.00 95.94 77 SER A CA 1
ATOM 620 C C . SER A 1 77 ? 6.901 13.477 -15.283 1.00 95.94 77 SER A C 1
ATOM 622 O O . SER A 1 77 ? 7.643 12.989 -14.436 1.00 95.94 77 SER A O 1
ATOM 624 N N . MET A 1 78 ? 6.073 12.713 -16.006 1.00 94.81 78 MET A N 1
ATOM 625 C CA . MET A 1 78 ? 6.031 11.247 -15.891 1.00 94.81 78 MET A CA 1
ATOM 626 C C . MET A 1 78 ? 7.267 10.592 -16.520 1.00 94.81 78 MET A C 1
ATOM 628 O O . MET A 1 78 ? 7.813 9.624 -15.978 1.00 94.81 78 MET A O 1
ATOM 632 N N . ASN A 1 79 ? 7.764 11.153 -17.626 1.00 91.75 79 ASN A N 1
ATOM 633 C CA . ASN A 1 79 ? 9.002 10.704 -18.268 1.00 91.75 79 ASN A CA 1
ATOM 634 C C . ASN A 1 79 ? 10.218 10.984 -17.371 1.00 91.75 79 ASN A C 1
ATOM 636 O O . ASN A 1 79 ? 11.081 10.119 -17.193 1.00 91.75 79 ASN A O 1
ATOM 640 N N . GLU A 1 80 ? 10.260 12.168 -16.757 1.00 96.62 80 GLU A N 1
ATOM 641 C CA . GLU A 1 80 ? 11.292 12.542 -15.786 1.00 96.62 80 GLU A CA 1
ATOM 642 C C . GLU A 1 80 ? 11.240 11.657 -14.534 1.00 96.62 80 GLU A C 1
ATOM 644 O O . GLU A 1 80 ? 12.269 11.119 -14.125 1.00 96.62 80 GLU A O 1
ATOM 649 N N . LEU A 1 81 ? 10.049 11.442 -13.960 1.00 97.00 81 LEU A N 1
ATOM 650 C CA . LEU A 1 81 ? 9.866 10.634 -12.752 1.00 97.00 81 LEU A CA 1
ATOM 651 C C . LEU A 1 81 ? 10.277 9.174 -12.967 1.00 97.00 81 LEU A C 1
ATOM 653 O O . LEU A 1 81 ? 11.037 8.633 -12.165 1.00 97.00 81 LEU A O 1
ATOM 657 N N . SER A 1 82 ? 9.815 8.535 -14.047 1.00 95.31 82 SER A N 1
ATOM 658 C CA . SER A 1 82 ? 10.172 7.139 -14.345 1.00 95.31 82 SER A CA 1
ATOM 659 C C . SER A 1 82 ? 11.680 6.973 -14.559 1.00 95.31 82 SER A C 1
ATOM 661 O O . SER A 1 82 ? 12.286 6.044 -14.022 1.00 95.31 82 SER A O 1
ATOM 663 N N . SER A 1 83 ? 12.313 7.916 -15.264 1.00 96.25 83 SER A N 1
ATOM 664 C CA . SER A 1 83 ? 13.767 7.936 -15.460 1.00 96.25 83 SER A CA 1
ATOM 665 C C . SER A 1 83 ? 14.518 8.142 -14.145 1.00 96.25 83 SER A C 1
ATOM 667 O O . SER A 1 83 ? 15.526 7.480 -13.895 1.00 96.25 83 SER A O 1
ATOM 669 N N . TRP A 1 84 ? 14.037 9.039 -13.281 1.00 97.75 84 TRP A N 1
ATOM 670 C CA . TRP A 1 84 ? 14.637 9.273 -11.972 1.00 97.75 84 TRP A CA 1
ATOM 671 C C . TRP A 1 84 ? 14.539 8.028 -11.084 1.00 97.75 84 TRP A C 1
ATOM 673 O O . TRP A 1 84 ? 15.553 7.608 -10.534 1.00 97.75 84 TRP A O 1
ATOM 683 N N . LEU A 1 85 ? 13.370 7.387 -11.002 1.00 96.69 85 LEU A N 1
ATOM 684 C CA . LEU A 1 85 ? 13.165 6.181 -10.192 1.00 96.69 85 LEU A CA 1
ATOM 685 C C . LEU A 1 85 ? 14.069 5.020 -10.637 1.00 96.69 85 LEU A C 1
ATOM 687 O O . LEU A 1 85 ? 14.684 4.370 -9.795 1.00 96.69 85 LEU A O 1
ATOM 691 N N . LEU A 1 86 ? 14.226 4.797 -11.948 1.00 95.31 86 LEU A N 1
ATOM 692 C CA . LEU A 1 86 ? 15.123 3.759 -12.481 1.00 95.31 86 LEU A CA 1
ATOM 693 C C . LEU A 1 86 ? 16.604 4.013 -12.158 1.00 95.31 86 LEU A C 1
ATOM 695 O O . LEU A 1 86 ? 17.362 3.061 -11.985 1.00 95.31 86 LEU A O 1
ATOM 699 N N . ASN A 1 87 ? 17.014 5.280 -12.066 1.00 96.44 87 ASN A N 1
ATOM 700 C CA . ASN A 1 87 ? 18.385 5.665 -11.719 1.00 96.44 87 ASN A CA 1
ATOM 701 C C . ASN A 1 87 ? 18.646 5.705 -10.204 1.00 96.44 87 ASN A C 1
ATOM 703 O O . ASN A 1 87 ? 19.800 5.787 -9.792 1.00 96.44 87 ASN A O 1
ATOM 707 N N . ASN A 1 88 ? 17.595 5.654 -9.381 1.00 95.50 88 ASN A N 1
ATOM 708 C CA . ASN A 1 88 ? 17.668 5.761 -7.921 1.00 95.50 88 ASN A CA 1
ATOM 709 C C . ASN A 1 88 ? 17.045 4.536 -7.236 1.00 95.50 88 ASN A C 1
ATOM 711 O O . ASN A 1 88 ? 16.403 4.655 -6.192 1.00 95.50 88 ASN A O 1
ATOM 715 N N . LEU A 1 89 ? 17.216 3.352 -7.832 1.00 92.12 89 LEU A N 1
ATOM 716 C CA . LEU A 1 89 ? 16.742 2.107 -7.235 1.00 92.12 89 LEU A CA 1
ATOM 717 C C . LEU A 1 89 ? 17.392 1.884 -5.856 1.00 92.12 89 LEU A C 1
ATOM 719 O O . LEU A 1 89 ? 18.603 2.085 -5.717 1.00 92.12 89 LEU A O 1
ATOM 723 N N . PRO A 1 90 ? 16.623 1.443 -4.843 1.00 87.88 90 PRO A N 1
ATOM 724 C CA . PRO A 1 90 ? 17.181 1.065 -3.551 1.00 87.88 90 PRO A CA 1
ATOM 725 C C . PRO A 1 90 ? 18.217 -0.052 -3.700 1.00 87.88 90 PRO A C 1
ATOM 727 O O . PRO A 1 90 ? 18.022 -0.995 -4.464 1.00 87.88 90 PRO A O 1
ATOM 730 N N . THR A 1 91 ? 19.298 0.015 -2.925 1.00 80.62 91 THR A N 1
ATOM 731 C CA . THR A 1 91 ? 20.341 -1.024 -2.922 1.00 80.62 91 THR A CA 1
ATOM 732 C C . THR A 1 91 ? 19.939 -2.282 -2.151 1.00 80.62 91 THR A C 1
ATOM 734 O O . THR A 1 91 ? 20.658 -3.267 -2.206 1.00 80.62 91 THR A O 1
ATOM 737 N N . THR A 1 92 ? 18.833 -2.243 -1.400 1.00 67.69 92 THR A N 1
ATOM 738 C CA . THR A 1 92 ? 18.430 -3.273 -0.425 1.00 67.69 92 THR A CA 1
ATOM 739 C C . THR A 1 92 ? 17.098 -3.945 -0.769 1.00 67.69 92 THR A C 1
ATOM 741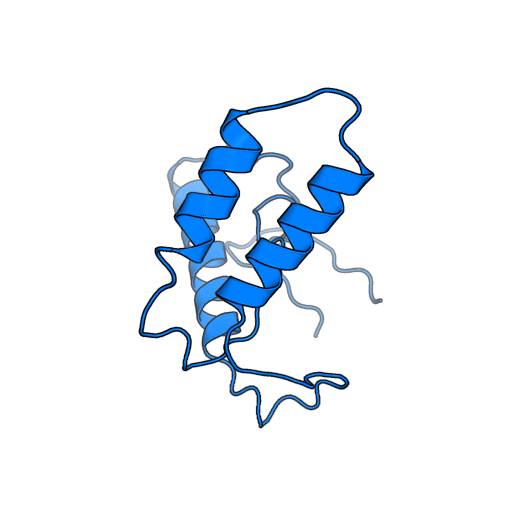 O O . THR A 1 92 ? 16.369 -4.354 0.131 1.00 67.69 92 THR A O 1
ATOM 744 N N . ASP A 1 93 ? 16.746 -4.057 -2.051 1.00 66.56 93 ASP A N 1
ATOM 745 C CA . ASP A 1 93 ? 15.512 -4.723 -2.523 1.00 66.56 93 ASP A CA 1
ATOM 746 C C . ASP A 1 93 ? 15.606 -6.269 -2.447 1.00 66.56 93 ASP A C 1
ATOM 748 O O . ASP A 1 93 ? 15.143 -6.981 -3.335 1.00 66.56 93 ASP A O 1
ATOM 752 N N . GLU A 1 94 ? 16.295 -6.792 -1.426 1.00 65.69 94 GLU A N 1
ATOM 753 C CA . GLU A 1 94 ? 16.753 -8.188 -1.367 1.00 65.69 94 GLU A CA 1
ATOM 754 C C . GLU A 1 94 ? 15.852 -9.095 -0.521 1.00 65.69 94 GLU A C 1
ATOM 756 O O . GLU A 1 94 ? 15.882 -10.312 -0.705 1.00 65.69 94 GLU A O 1
ATOM 761 N N . GLU A 1 95 ? 15.035 -8.540 0.385 1.00 80.44 95 GLU A N 1
ATOM 762 C CA . GLU A 1 95 ? 14.139 -9.345 1.219 1.00 80.44 95 GLU A CA 1
ATOM 763 C C . GLU A 1 95 ? 12.675 -9.231 0.753 1.00 80.44 95 GLU A C 1
ATOM 765 O O . GLU A 1 95 ? 11.966 -8.295 1.135 1.00 80.44 95 GLU A O 1
ATOM 770 N N . PRO A 1 96 ? 12.184 -10.180 -0.064 1.00 84.50 96 PRO A N 1
ATOM 771 C CA . PRO A 1 96 ? 10.810 -10.166 -0.547 1.00 84.50 96 PRO A CA 1
ATOM 772 C C . PRO A 1 96 ? 9.833 -10.394 0.613 1.00 84.50 96 PRO A C 1
ATOM 774 O O . PRO A 1 96 ? 9.943 -11.376 1.349 1.00 84.50 96 PRO A O 1
ATOM 777 N N . LYS A 1 97 ? 8.832 -9.520 0.740 1.00 88.31 97 LYS A N 1
ATOM 778 C CA . LYS A 1 97 ? 7.707 -9.664 1.677 1.00 88.31 97 LYS A CA 1
ATOM 779 C C . LYS A 1 97 ? 6.391 -9.803 0.918 1.00 88.31 97 LYS A C 1
ATOM 781 O O . LYS A 1 97 ? 6.296 -9.414 -0.245 1.00 88.31 97 LYS A O 1
ATOM 786 N N . LEU A 1 98 ? 5.366 -10.346 1.575 1.00 89.38 98 LEU A N 1
ATOM 787 C CA . LEU A 1 98 ? 4.024 -10.391 0.998 1.00 89.38 98 LEU A CA 1
ATOM 788 C C . LEU A 1 98 ? 3.442 -8.978 0.942 1.00 89.38 98 LEU A C 1
ATOM 790 O O . LEU A 1 98 ? 3.280 -8.338 1.976 1.00 89.38 98 LEU A O 1
ATOM 794 N N . LEU A 1 99 ? 3.089 -8.512 -0.253 1.00 89.75 99 LEU A N 1
ATOM 795 C CA . LEU A 1 99 ? 2.443 -7.219 -0.453 1.00 89.75 99 LEU A CA 1
ATOM 796 C C . LEU A 1 99 ? 0.971 -7.425 -0.806 1.00 89.75 99 LEU A C 1
ATOM 798 O O . LEU A 1 99 ? 0.641 -8.208 -1.691 1.00 89.75 99 LEU A O 1
ATOM 802 N N . HIS A 1 100 ? 0.077 -6.677 -0.158 1.00 92.81 100 HIS A N 1
ATOM 803 C CA . HIS A 1 100 ? -1.333 -6.629 -0.565 1.00 92.81 100 HIS A CA 1
ATOM 804 C C . HIS A 1 100 ? -1.521 -5.858 -1.890 1.00 92.81 100 HIS A C 1
ATOM 806 O O . HIS A 1 100 ? -2.485 -6.088 -2.616 1.00 92.81 100 HIS A O 1
ATOM 812 N N . GLY A 1 101 ? -0.651 -4.888 -2.190 1.00 90.81 101 GLY A N 1
ATOM 813 C CA . GLY A 1 101 ? -0.727 -4.029 -3.384 1.00 90.81 101 GLY A CA 1
ATOM 814 C C . GLY A 1 101 ? -1.609 -2.781 -3.228 1.00 90.81 101 GLY A C 1
ATOM 815 O O . GLY A 1 101 ? -1.212 -1.705 -3.657 1.00 90.81 101 GLY A O 1
ATOM 816 N N . ASP A 1 102 ? -2.754 -2.881 -2.546 1.00 94.62 102 ASP A N 1
ATOM 817 C CA . ASP A 1 102 ? -3.663 -1.749 -2.275 1.00 94.62 102 ASP A CA 1
ATOM 818 C C . ASP A 1 102 ? -4.141 -1.720 -0.808 1.00 94.62 102 ASP A C 1
ATOM 820 O O . ASP A 1 102 ? -5.338 -1.705 -0.512 1.00 94.62 102 ASP A O 1
ATOM 824 N N . PHE A 1 103 ? -3.203 -1.773 0.144 1.00 95.25 103 PHE A N 1
ATOM 825 C CA . PHE A 1 103 ? -3.538 -1.788 1.572 1.00 95.25 103 PHE A CA 1
ATOM 826 C C . PHE A 1 103 ? -3.891 -0.389 2.084 1.00 95.25 103 PHE A C 1
ATOM 828 O O . PHE A 1 103 ? -3.020 0.425 2.398 1.00 95.25 103 PHE A O 1
ATOM 835 N N . ARG A 1 104 ? -5.191 -0.097 2.159 1.00 94.62 104 ARG A N 1
ATOM 836 C CA . ARG A 1 104 ? -5.738 1.186 2.619 1.00 94.62 104 ARG A CA 1
ATOM 837 C C . ARG A 1 104 ? -7.016 0.960 3.418 1.00 94.62 104 ARG A C 1
ATOM 839 O O . ARG A 1 104 ? -7.691 -0.045 3.224 1.00 94.62 104 ARG A O 1
ATOM 846 N N . ILE A 1 105 ? -7.385 1.925 4.262 1.00 95.12 105 ILE A N 1
ATOM 847 C CA . ILE A 1 105 ? -8.560 1.844 5.151 1.00 95.12 105 ILE A CA 1
ATOM 848 C C . ILE A 1 105 ? -9.854 1.417 4.423 1.00 95.12 105 ILE A C 1
ATOM 850 O O . ILE A 1 105 ? -10.543 0.545 4.949 1.00 95.12 105 ILE A O 1
ATOM 854 N N . PRO A 1 106 ? -10.184 1.931 3.219 1.00 95.62 106 PRO A N 1
ATOM 855 C CA . PRO A 1 106 ? -11.388 1.502 2.500 1.00 95.62 106 PRO A CA 1
ATOM 856 C C . PRO A 1 106 ? -11.398 0.037 2.051 1.00 95.62 106 PRO A C 1
ATOM 858 O O . PRO A 1 106 ? -12.471 -0.494 1.774 1.00 95.62 106 PRO A O 1
ATOM 861 N N . ASN A 1 107 ? -10.233 -0.614 2.004 1.00 96.38 107 ASN A N 1
ATOM 862 C CA . ASN A 1 107 ? -10.077 -2.026 1.649 1.00 96.38 107 ASN A CA 1
ATOM 863 C C . ASN A 1 107 ? -9.971 -2.936 2.886 1.00 96.38 107 ASN A C 1
ATOM 865 O O . ASN A 1 107 ? -9.695 -4.126 2.757 1.00 96.38 107 ASN A O 1
ATOM 869 N N . VAL A 1 108 ? -10.187 -2.392 4.086 1.00 94.56 108 VAL A N 1
ATOM 870 C CA . VAL A 1 108 ? -10.132 -3.123 5.354 1.00 94.56 108 VAL A CA 1
ATOM 871 C C . VAL A 1 108 ? -11.534 -3.237 5.950 1.00 94.56 108 VAL A C 1
ATOM 873 O O . VAL A 1 108 ? -12.274 -2.256 6.037 1.00 94.56 108 VAL A O 1
ATOM 876 N N . ILE A 1 109 ? -11.880 -4.439 6.419 1.00 95.44 109 ILE A N 1
ATOM 877 C CA . ILE A 1 109 ? -13.112 -4.695 7.173 1.00 95.44 109 ILE A CA 1
ATOM 878 C C . ILE A 1 109 ? -12.778 -4.724 8.666 1.00 95.44 109 ILE A C 1
ATOM 880 O O . ILE A 1 109 ? -12.152 -5.658 9.168 1.00 95.44 109 ILE A O 1
ATOM 884 N N . PHE A 1 110 ? -13.221 -3.708 9.397 1.00 94.56 110 PHE A N 1
ATOM 885 C CA . PHE A 1 110 ? -13.053 -3.628 10.847 1.00 94.56 110 PHE A CA 1
ATOM 886 C C . PHE A 1 110 ? -14.146 -4.417 11.568 1.00 94.56 110 PHE A C 1
ATOM 888 O O . PHE A 1 110 ? -15.257 -4.568 11.054 1.00 94.56 110 PHE A O 1
ATOM 895 N N . HIS A 1 111 ? -13.850 -4.909 12.769 1.00 93.38 111 HIS A N 1
ATOM 896 C CA . HIS A 1 111 ? -14.823 -5.620 13.594 1.00 93.38 111 HIS A CA 1
ATOM 897 C C . HIS A 1 111 ? -16.070 -4.754 13.854 1.00 93.38 111 HIS A C 1
ATOM 899 O O . HIS A 1 111 ? -15.940 -3.537 14.033 1.00 93.38 111 HIS A O 1
ATOM 905 N N . PRO A 1 112 ? -17.290 -5.334 13.884 1.00 87.50 112 PRO A N 1
ATOM 906 C CA . PRO A 1 112 ? -18.523 -4.568 14.071 1.00 87.50 112 PRO A CA 1
ATOM 907 C C . PRO A 1 112 ? -18.541 -3.684 15.323 1.00 87.50 112 PRO A C 1
ATOM 909 O O . PRO A 1 112 ? -19.158 -2.622 15.305 1.00 87.50 112 PRO A O 1
ATOM 912 N N . THR A 1 113 ? -17.889 -4.121 16.403 1.00 81.44 113 THR A N 1
ATOM 913 C CA . THR A 1 113 ? -17.978 -3.477 17.727 1.00 81.44 113 THR A CA 1
ATOM 914 C C . THR A 1 113 ? -16.650 -3.345 18.466 1.00 81.44 113 THR A C 1
ATOM 916 O O . THR A 1 113 ? -16.614 -2.707 19.512 1.00 81.44 113 THR A O 1
ATOM 919 N N . GLU A 1 114 ? -15.572 -3.950 17.966 1.00 79.94 114 GLU A N 1
ATOM 920 C CA . GLU A 1 114 ? -14.270 -3.958 18.646 1.00 79.94 114 GLU A CA 1
ATOM 921 C C . GLU A 1 114 ? -13.238 -3.224 17.798 1.00 79.94 114 GLU A C 1
ATOM 923 O O . GLU A 1 114 ? -13.392 -3.081 16.583 1.00 79.94 114 GLU A O 1
ATOM 928 N N . VAL A 1 115 ? -12.174 -2.760 18.447 1.00 71.06 115 VAL A N 1
ATOM 929 C CA . VAL A 1 115 ? -11.024 -2.202 17.744 1.00 71.06 115 VAL A CA 1
ATOM 930 C C . VAL A 1 115 ? -10.183 -3.370 17.235 1.00 71.06 115 VAL A C 1
ATOM 932 O O . VAL A 1 115 ? -9.386 -3.941 17.970 1.00 71.06 115 VAL A O 1
ATOM 935 N N . GLY A 1 116 ? -10.390 -3.745 15.976 1.00 70.88 116 GLY A N 1
ATOM 936 C CA . GLY A 1 116 ? -9.639 -4.810 15.318 1.00 70.88 116 GLY A CA 1
ATOM 937 C C . GLY A 1 116 ? -10.073 -5.002 13.869 1.00 70.88 116 GLY A C 1
ATOM 938 O O . GLY A 1 116 ? -11.146 -4.542 13.470 1.00 70.88 116 GLY A O 1
ATOM 939 N N . ILE A 1 117 ? -9.238 -5.670 13.073 1.00 73.88 117 ILE A N 1
ATOM 940 C CA . ILE A 1 117 ? -9.580 -6.084 11.706 1.00 73.88 117 ILE A CA 1
ATOM 941 C C . ILE A 1 117 ? -10.210 -7.476 11.775 1.00 73.88 117 ILE A C 1
A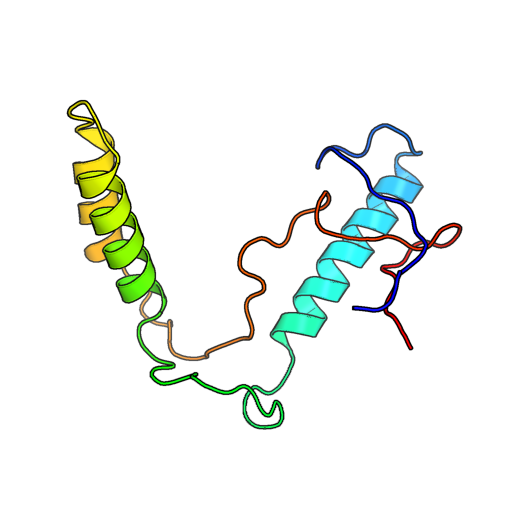TOM 943 O O . ILE A 1 117 ? -9.719 -8.356 12.480 1.00 73.88 117 ILE A O 1
ATOM 947 N N . THR A 1 118 ? -11.324 -7.671 11.071 1.00 72.44 118 THR A N 1
ATOM 948 C CA . THR A 1 118 ? -12.018 -8.964 11.056 1.00 72.44 118 THR A CA 1
ATOM 949 C C . THR A 1 118 ? -11.329 -9.904 10.076 1.00 72.44 118 THR A C 1
ATOM 951 O O . THR A 1 118 ? -11.099 -9.531 8.929 1.00 72.44 118 THR A O 1
ATOM 954 N N . SER A 1 119 ? -11.070 -11.139 10.500 1.00 56.00 119 SER A N 1
ATOM 955 C CA . SER A 1 119 ? -10.717 -12.251 9.613 1.00 56.00 119 SER A CA 1
ATOM 956 C C . SER A 1 119 ? -11.854 -13.268 9.621 1.00 56.00 119 SER A C 1
ATOM 958 O O . SER A 1 119 ? -12.426 -13.528 10.684 1.00 56.00 119 SER A O 1
ATOM 960 N N . SER A 1 120 ? -12.171 -13.867 8.468 1.00 47.88 120 SER A N 1
ATOM 961 C CA . SER A 1 120 ? -12.953 -15.110 8.464 1.00 47.88 120 SER A CA 1
ATOM 962 C C . SER A 1 120 ? -12.166 -16.169 9.240 1.00 47.88 120 SER A C 1
ATOM 964 O O . SER A 1 120 ? -10.938 -16.227 9.117 1.00 47.88 120 SER A O 1
ATOM 966 N N . LYS A 1 121 ? -12.855 -16.943 10.079 1.00 38.50 121 LYS A N 1
ATOM 967 C CA . LYS A 1 121 ? -12.272 -18.126 10.722 1.00 38.50 121 LYS A CA 1
ATOM 968 C C . LYS A 1 121 ? -12.221 -19.293 9.750 1.00 38.50 121 LYS A C 1
ATOM 970 O O . LYS A 1 121 ? -13.150 -19.388 8.925 1.00 38.50 121 LYS A O 1
#

pLDDT: mean 88.54, std 11.12, range [38.5, 97.75]

Sequence (121 aa):
MEHVQGRIFRHNIITEVSPEERCALNVAVTETLAWLHSLDLNELALPGHDSREGYCKREILAWKELHEESCHMDIPSMNELSSWLLNNLPTTDEEPKLLHGDFRIPNVIFHPTEVGITSSK

Mean predicted aligned error: 5.97 Å

Radius of gyration: 18.61 Å; Cα contacts (8 Å, |Δi|>4): 93; chains: 1; bounding box: 40×37×45 Å

Secondary structure (DSSP, 8-state):
------B--SSSS--SS-HHHHHHHHHHHHHHHHHHHHS-TTTS--TT----S-HHHHHHHHHHHHHHHH-SS--HHHHHHHHHHHHT--TTTTS-----SS--GGG--B-SSSSSB----

Nearest PDB structures (foldseek):
  3dxp-assembly1_A-2  TM=9.253E-01  e=7.236E-07  Cupriavidus pinatubonensis JMP134
  1z8u-assembly2_C  TM=3.812E-01  e=4.543E+00  Homo sapiens
  7s6h-assembly1_B  TM=2.396E-01  e=2.642E+00  Homo sapiens

Organism: Pleurodeles waltl (NCBI:txid8319)